Protein AF-A0A7W4H3W8-F1 (afdb_monomer_lite)

Foldseek 3Di:
DDWDQWDQAPPEGIDGQQFWKQFPPQGIWGWHTWDDDVPWIWTWTQGPPPGIDTDGPNPRPIYHDDD

Sequence (67 aa):
MDSVQEHEIIGLATVRIGQELTHAKFGVGKVEE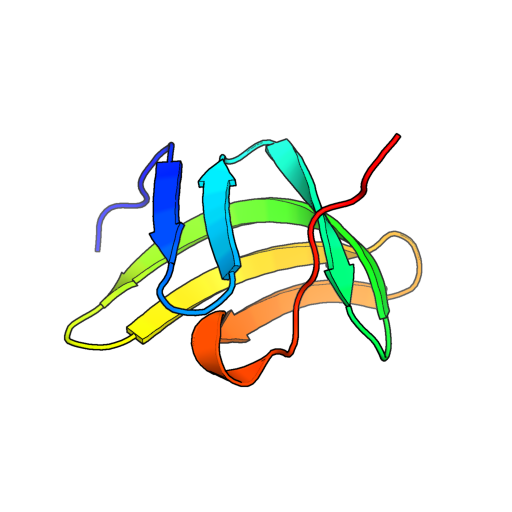IQPEEGITVINITFPSVGSKWLIAEHANLKQVTE

Organism: NCBI:txid2759165

Secondary structure (DSSP, 8-state):
----SEEEETTTEEEETT-EEEETTTEEEEEEEEEE-SS-EEEEEEETTTEEEEEETTTTTEEE---

Radius of gyration: 10.7 Å; chains: 1; bounding box: 20×27×27 Å

pLDDT: mean 92.85, std 7.89, range [53.9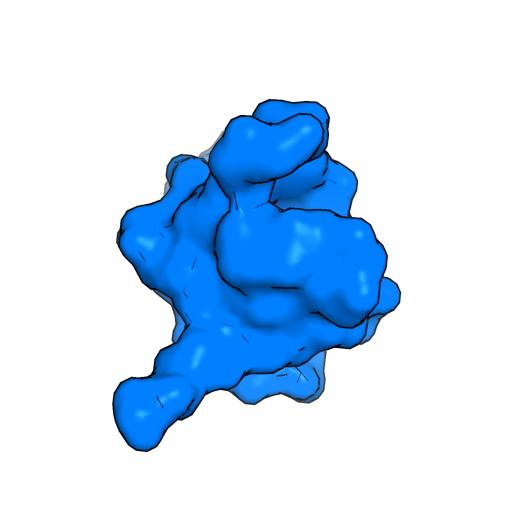1, 98.25]

Structure (mmCIF, N/CA/C/O backbone):
data_AF-A0A7W4H3W8-F1
#
_entry.id   AF-A0A7W4H3W8-F1
#
loop_
_atom_site.group_PDB
_atom_site.id
_atom_site.type_symbol
_atom_site.label_atom_id
_atom_site.label_alt_id
_atom_site.label_comp_id
_atom_site.label_asym_id
_atom_site.label_entity_id
_atom_site.label_seq_id
_atom_site.pdbx_PDB_ins_code
_atom_site.Cartn_x
_atom_site.Cartn_y
_atom_site.Cartn_z
_atom_site.occupancy
_atom_site.B_iso_or_equiv
_atom_site.auth_seq_id
_atom_site.auth_comp_id
_atom_site.auth_asym_id
_atom_site.auth_atom_id
_atom_site.pdbx_PDB_model_num
ATOM 1 N N . MET A 1 1 ? 7.584 13.273 12.729 1.00 61.22 1 MET A N 1
ATOM 2 C CA . MET A 1 1 ? 6.662 12.229 12.253 1.00 61.22 1 MET A CA 1
ATOM 3 C C . MET A 1 1 ? 7.514 11.004 12.056 1.00 61.22 1 MET A C 1
ATOM 5 O O . MET A 1 1 ? 8.492 11.092 11.324 1.00 61.22 1 MET A O 1
ATOM 9 N N . ASP A 1 2 ? 7.222 9.948 12.802 1.00 79.12 2 ASP A N 1
ATOM 10 C CA . ASP A 1 2 ? 8.032 8.735 12.819 1.00 79.12 2 ASP A CA 1
ATOM 11 C C . ASP A 1 2 ? 7.394 7.699 11.898 1.00 79.12 2 ASP A C 1
ATOM 13 O O . ASP A 1 2 ? 6.212 7.379 12.031 1.00 79.12 2 ASP A O 1
ATOM 17 N N . SER A 1 3 ? 8.170 7.203 10.940 1.00 83.06 3 SER A N 1
ATOM 18 C CA . SER A 1 3 ? 7.736 6.136 10.047 1.00 83.06 3 SER A CA 1
ATOM 19 C C . SER A 1 3 ? 7.621 4.827 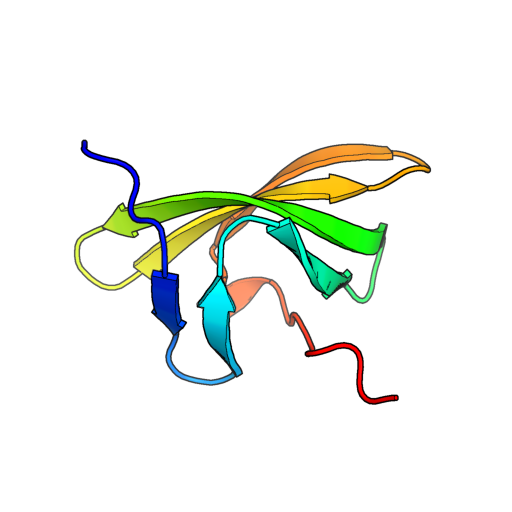10.833 1.00 83.06 3 SER A C 1
ATOM 21 O O . SER A 1 3 ? 8.448 4.532 11.701 1.00 83.06 3 SER A O 1
ATOM 23 N N . VAL A 1 4 ? 6.612 4.017 10.520 1.00 93.62 4 VAL A N 1
ATOM 24 C CA . VAL A 1 4 ? 6.378 2.721 11.178 1.00 93.62 4 VAL A CA 1
ATOM 25 C C . VAL A 1 4 ? 6.689 1.563 10.235 1.00 93.62 4 VAL A C 1
ATOM 27 O O . VAL A 1 4 ? 6.576 1.688 9.020 1.00 93.62 4 VAL A O 1
ATOM 30 N N . GLN A 1 5 ? 7.076 0.414 10.792 1.00 96.31 5 GLN A N 1
ATOM 31 C CA . GLN A 1 5 ? 7.378 -0.790 10.002 1.00 96.31 5 GLN A CA 1
ATOM 32 C C . GLN A 1 5 ? 6.121 -1.465 9.448 1.00 96.31 5 GLN A C 1
ATOM 34 O O . GLN A 1 5 ? 6.143 -2.029 8.354 1.00 96.31 5 GLN A O 1
ATOM 39 N N . GLU A 1 6 ? 5.025 -1.405 10.199 1.00 95.31 6 GLU A N 1
ATOM 40 C CA . GLU A 1 6 ? 3.726 -1.911 9.787 1.00 95.31 6 GLU A CA 1
ATOM 41 C C . GLU A 1 6 ? 2.603 -1.058 10.375 1.00 95.31 6 GLU A C 1
ATOM 43 O O . GLU A 1 6 ? 2.762 -0.447 11.434 1.00 95.31 6 GLU A O 1
ATOM 48 N N . HIS A 1 7 ? 1.471 -1.008 9.679 1.00 95.50 7 HIS A N 1
ATOM 49 C CA . HIS A 1 7 ? 0.276 -0.318 10.147 1.00 95.50 7 HIS A CA 1
ATOM 50 C C . HIS A 1 7 ? -0.982 -1.012 9.633 1.00 95.50 7 HIS A C 1
ATOM 52 O O . HIS A 1 7 ? -1.017 -1.491 8.497 1.00 95.50 7 HIS A O 1
ATOM 58 N N . GLU A 1 8 ? -2.017 -1.077 10.467 1.00 95.12 8 GLU A N 1
ATOM 59 C CA . GLU A 1 8 ? -3.337 -1.540 10.051 1.00 95.12 8 GLU A CA 1
ATOM 60 C C . GLU A 1 8 ? -4.092 -0.392 9.385 1.00 95.12 8 GLU A C 1
ATOM 62 O O . GLU A 1 8 ? -4.369 0.623 10.015 1.00 95.12 8 GLU A O 1
ATOM 67 N N . ILE A 1 9 ? -4.421 -0.561 8.105 1.00 92.56 9 ILE A N 1
ATOM 68 C CA . ILE A 1 9 ? -5.103 0.460 7.310 1.00 92.56 9 ILE A CA 1
ATOM 69 C C . ILE A 1 9 ? -6.547 0.025 7.090 1.00 92.56 9 ILE A C 1
ATOM 71 O O . ILE A 1 9 ? -6.818 -1.027 6.497 1.00 92.56 9 ILE A O 1
ATOM 75 N N . ILE A 1 10 ? -7.483 0.855 7.550 1.00 89.19 10 ILE A N 1
ATOM 76 C CA . ILE A 1 10 ? -8.920 0.599 7.432 1.00 89.19 10 ILE A CA 1
ATOM 77 C C . ILE A 1 10 ? -9.298 0.493 5.948 1.00 89.19 10 ILE A C 1
ATOM 79 O O . ILE A 1 10 ? -9.015 1.383 5.150 1.00 89.19 10 ILE A O 1
ATOM 83 N N . GLY A 1 11 ? -9.962 -0.6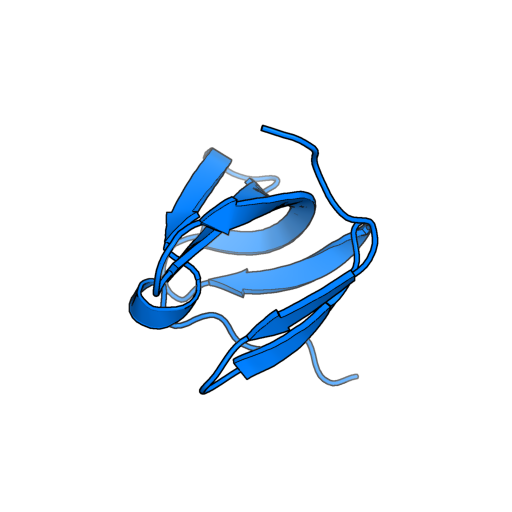03 5.575 1.00 88.00 11 GLY A N 1
ATOM 84 C CA . GLY A 1 11 ? -10.390 -0.855 4.194 1.00 88.00 11 GLY A CA 1
ATOM 85 C C . GLY A 1 11 ? -9.334 -1.504 3.292 1.00 88.00 11 GLY A C 1
ATOM 86 O O . GLY A 1 11 ? -9.640 -1.790 2.136 1.00 88.00 11 GLY A O 1
ATOM 87 N N . LEU A 1 12 ? -8.134 -1.782 3.812 1.00 88.62 12 LEU A N 1
ATOM 88 C CA . LEU A 1 12 ? -7.100 -2.554 3.124 1.00 88.62 12 LEU A CA 1
ATOM 89 C C . LEU A 1 12 ? -6.753 -3.823 3.914 1.00 88.62 12 LEU A C 1
ATOM 91 O O . LEU A 1 12 ? -7.262 -4.888 3.578 1.00 88.62 12 LEU A O 1
ATOM 95 N N . ALA A 1 13 ? -5.875 -3.698 4.914 1.00 91.88 13 ALA A N 1
ATOM 96 C CA . ALA A 1 13 ? -5.362 -4.722 5.834 1.00 91.88 13 ALA A CA 1
ATOM 97 C C . ALA A 1 13 ? -4.127 -4.142 6.561 1.00 91.88 13 ALA A C 1
ATOM 99 O O . ALA A 1 13 ? -3.762 -2.980 6.360 1.00 91.88 13 ALA A O 1
ATOM 100 N N . THR A 1 14 ? -3.429 -4.961 7.351 1.00 94.75 14 THR A N 1
ATOM 101 C CA . THR A 1 14 ? -2.056 -4.656 7.776 1.00 94.75 14 THR A CA 1
ATOM 102 C C . THR A 1 14 ? -1.134 -4.553 6.561 1.00 94.75 14 THR A C 1
ATOM 104 O O . THR A 1 14 ? -1.026 -5.492 5.767 1.00 94.75 14 THR A O 1
ATOM 107 N N . VAL A 1 15 ? -0.471 -3.407 6.429 1.00 95.19 15 VAL A N 1
ATOM 108 C CA . VAL A 1 15 ? 0.553 -3.127 5.418 1.00 95.19 15 VAL A CA 1
ATOM 109 C C . VAL A 1 15 ? 1.912 -3.044 6.093 1.00 95.19 15 VAL A C 1
ATOM 111 O O . VAL A 1 15 ? 2.020 -2.503 7.192 1.00 95.19 15 VAL A O 1
ATOM 114 N N . ARG A 1 16 ? 2.950 -3.560 5.427 1.00 96.56 16 ARG A N 1
ATOM 115 C CA . ARG A 1 16 ? 4.335 -3.546 5.917 1.00 96.56 16 ARG A CA 1
ATOM 116 C C . ARG A 1 16 ? 5.278 -2.847 4.949 1.00 96.56 16 ARG A C 1
ATOM 118 O O . ARG A 1 16 ? 5.110 -2.958 3.734 1.00 96.56 16 ARG A O 1
ATOM 125 N N . ILE A 1 17 ? 6.315 -2.198 5.475 1.00 97.00 17 ILE A N 1
ATOM 126 C CA . ILE A 1 17 ? 7.443 -1.753 4.653 1.00 97.00 17 ILE A CA 1
ATOM 127 C C . ILE A 1 17 ? 8.053 -2.978 3.958 1.00 97.00 17 ILE A C 1
ATOM 129 O O . ILE A 1 17 ? 8.255 -4.035 4.553 1.00 97.00 17 ILE A O 1
ATOM 133 N N . GLY A 1 18 ? 8.314 -2.838 2.664 1.00 96.75 18 GLY A N 1
ATOM 134 C CA . GLY A 1 18 ? 8.822 -3.883 1.790 1.00 96.75 18 GLY A CA 1
ATOM 135 C C . GLY A 1 18 ? 7.755 -4.747 1.117 1.00 96.75 18 GLY A C 1
ATOM 136 O O . GLY A 1 18 ? 8.103 -5.493 0.204 1.00 96.75 18 GLY A O 1
ATOM 137 N N . GLN A 1 19 ? 6.486 -4.637 1.521 1.00 96.00 19 GLN A N 1
ATOM 138 C CA . GLN A 1 19 ? 5.373 -5.357 0.903 1.00 96.00 19 GLN A CA 1
ATOM 139 C C . GLN A 1 19 ? 5.039 -4.790 -0.481 1.00 96.00 19 GLN A C 1
ATOM 141 O O . GLN A 1 19 ? 5.121 -3.582 -0.707 1.00 96.00 19 GLN A O 1
ATOM 146 N N . GLU A 1 20 ? 4.594 -5.653 -1.393 1.00 97.06 20 GLU A N 1
ATOM 147 C CA . GLU A 1 20 ? 4.031 -5.234 -2.673 1.00 97.06 20 GLU A CA 1
ATOM 148 C C . GLU A 1 20 ? 2.517 -5.008 -2.582 1.00 97.06 20 GLU A C 1
ATOM 150 O O . GLU A 1 20 ? 1.764 -5.823 -2.042 1.00 97.06 20 GLU A O 1
ATOM 155 N N . LEU A 1 21 ? 2.063 -3.891 -3.146 1.00 95.94 21 LEU A N 1
ATOM 156 C CA . LEU A 1 21 ? 0.657 -3.533 -3.284 1.00 95.94 21 LEU A CA 1
ATOM 157 C C . LEU A 1 21 ? 0.348 -3.209 -4.742 1.00 95.94 21 LEU A C 1
ATOM 159 O O . LEU A 1 21 ? 1.175 -2.668 -5.475 1.00 95.94 21 LEU A O 1
ATOM 163 N N . THR A 1 22 ? -0.879 -3.499 -5.160 1.00 96.12 22 THR A N 1
ATOM 164 C CA . THR A 1 22 ? -1.382 -3.123 -6.482 1.00 96.12 22 THR A CA 1
ATOM 165 C C . THR A 1 22 ? -2.168 -1.823 -6.393 1.00 96.12 22 THR A C 1
ATOM 167 O O . THR A 1 22 ? -3.110 -1.712 -5.610 1.00 96.12 22 THR A O 1
ATOM 170 N N . HIS A 1 23 ? -1.826 -0.861 -7.246 1.00 95.75 23 HIS A N 1
ATOM 171 C CA . HIS A 1 23 ? -2.579 0.367 -7.465 1.00 95.75 23 HIS A CA 1
ATOM 172 C C . HIS A 1 23 ? -3.227 0.350 -8.854 1.00 95.75 23 HIS A C 1
ATOM 174 O O . HIS A 1 23 ? -2.564 0.066 -9.853 1.00 95.75 23 HIS A O 1
ATOM 180 N N . ALA A 1 24 ? -4.502 0.738 -8.950 1.00 91.88 24 ALA A N 1
ATOM 181 C CA . ALA A 1 24 ? -5.280 0.651 -10.193 1.00 91.88 24 ALA A CA 1
ATOM 182 C C . ALA A 1 24 ? -4.644 1.379 -11.397 1.00 91.88 24 ALA A C 1
ATOM 184 O O . ALA A 1 24 ? -4.810 0.950 -12.535 1.00 91.88 24 ALA A O 1
ATOM 185 N N . LYS A 1 25 ? -3.907 2.474 -11.155 1.00 93.06 25 LYS A N 1
ATOM 186 C CA . LYS A 1 25 ? -3.247 3.271 -12.208 1.00 93.06 25 LYS A CA 1
ATOM 187 C C . LYS A 1 25 ? -1.775 2.919 -12.436 1.00 93.06 25 LYS A C 1
ATOM 189 O O . LYS A 1 25 ? -1.272 3.130 -13.534 1.00 93.06 25 LYS A O 1
ATOM 194 N N . PHE A 1 26 ? -1.072 2.470 -11.398 1.00 94.50 26 PHE A N 1
ATOM 195 C CA . PHE A 1 26 ? 0.395 2.360 -11.419 1.00 94.50 26 PHE A CA 1
ATOM 196 C C . PHE A 1 26 ? 0.885 0.909 -11.439 1.00 94.50 26 PHE A C 1
ATOM 198 O O . PHE A 1 26 ? 2.073 0.673 -11.633 1.00 94.50 26 PHE A O 1
ATOM 205 N N . GLY A 1 27 ? -0.030 -0.055 -11.305 1.00 94.50 27 GLY A N 1
ATOM 206 C CA . GLY A 1 27 ? 0.304 -1.469 -11.229 1.00 94.50 27 GLY A CA 1
ATOM 207 C C . GLY A 1 27 ? 0.852 -1.840 -9.856 1.00 94.50 27 GLY A C 1
ATOM 208 O O . GLY A 1 27 ? 0.469 -1.248 -8.846 1.00 94.50 27 GLY A O 1
ATOM 209 N N . VAL A 1 28 ? 1.724 -2.843 -9.831 1.00 96.75 28 VAL A N 1
ATOM 210 C CA . VAL A 1 28 ? 2.368 -3.333 -8.610 1.00 96.75 28 VAL A CA 1
ATOM 211 C C . VAL A 1 28 ? 3.511 -2.398 -8.218 1.00 96.75 28 VAL A C 1
ATOM 213 O O . VAL A 1 28 ? 4.315 -1.998 -9.062 1.00 96.75 28 VAL A O 1
ATOM 216 N N . GLY A 1 29 ? 3.575 -2.039 -6.941 1.00 97.00 29 GLY A N 1
ATOM 217 C CA . GLY A 1 29 ? 4.661 -1.257 -6.365 1.00 97.00 29 GLY A CA 1
ATOM 218 C C . GLY A 1 29 ? 4.995 -1.722 -4.957 1.00 97.00 29 GLY A C 1
ATOM 219 O O . GLY A 1 29 ? 4.180 -2.361 -4.295 1.00 97.00 29 GLY A O 1
ATOM 220 N N . LYS A 1 30 ? 6.201 -1.387 -4.504 1.00 98.06 30 LYS A N 1
ATOM 221 C CA . LYS A 1 30 ? 6.730 -1.779 -3.198 1.00 98.06 30 LYS A CA 1
ATOM 222 C C . LYS A 1 30 ? 6.609 -0.633 -2.201 1.00 98.06 30 LYS A C 1
ATOM 224 O O . LYS A 1 30 ? 6.981 0.496 -2.515 1.00 98.06 30 LYS A O 1
ATOM 229 N N . VAL A 1 31 ? 6.073 -0.918 -1.020 1.00 97.62 31 VAL A N 1
ATOM 230 C CA . VAL A 1 31 ? 5.968 0.046 0.079 1.00 97.62 31 VAL A CA 1
ATOM 231 C C . VAL A 1 31 ? 7.366 0.323 0.619 1.00 97.62 31 VAL A C 1
ATOM 233 O O . VAL A 1 31 ? 8.042 -0.588 1.087 1.00 97.62 31 VAL A O 1
ATOM 236 N N . GLU A 1 32 ? 7.794 1.576 0.575 1.00 97.94 32 GLU A N 1
ATOM 237 C CA . GLU A 1 32 ? 9.088 2.010 1.108 1.00 97.94 32 GLU A CA 1
ATOM 238 C C . GLU A 1 32 ? 8.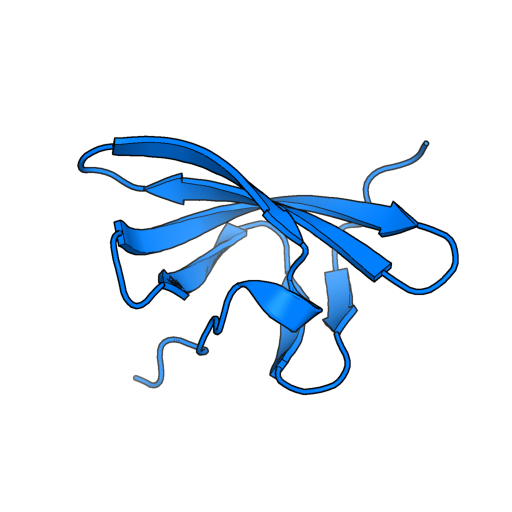929 2.691 2.469 1.00 97.94 32 GLU A C 1
ATOM 240 O O . GLU A 1 32 ? 9.821 2.611 3.309 1.00 97.94 32 GLU A O 1
ATOM 245 N N . GLU A 1 33 ? 7.783 3.335 2.709 1.00 97.81 33 GLU A N 1
ATOM 246 C CA . GLU A 1 33 ? 7.540 4.071 3.945 1.00 97.81 33 GLU A CA 1
ATOM 247 C C . GLU A 1 33 ? 6.053 4.120 4.302 1.00 97.81 33 GLU A C 1
ATOM 249 O O . GLU A 1 33 ? 5.196 4.200 3.418 1.00 97.81 33 GLU A O 1
ATOM 254 N N . ILE A 1 34 ? 5.758 4.098 5.604 1.00 97.69 34 ILE A N 1
ATOM 255 C CA . ILE A 1 34 ? 4.412 4.223 6.165 1.00 97.69 34 ILE A CA 1
ATOM 256 C C . ILE A 1 34 ? 4.435 5.326 7.224 1.00 97.69 34 ILE A C 1
ATOM 258 O O . ILE A 1 34 ? 5.181 5.230 8.200 1.00 97.69 34 ILE A O 1
ATOM 262 N N . GLN A 1 35 ? 3.609 6.351 7.037 1.00 97.12 35 GLN A N 1
ATOM 263 C CA . GLN A 1 35 ? 3.445 7.490 7.936 1.00 97.12 35 GLN A CA 1
ATOM 264 C C . GLN A 1 35 ? 1.971 7.595 8.360 1.00 97.12 35 GLN A C 1
ATOM 266 O O . GLN A 1 35 ? 1.145 8.138 7.621 1.00 97.12 35 GLN A O 1
ATOM 271 N N . PRO A 1 36 ? 1.609 7.050 9.532 1.00 95.06 36 PRO A N 1
ATOM 272 C CA . PRO A 1 36 ? 0.294 7.268 10.117 1.00 95.06 36 PRO A CA 1
ATOM 273 C C . PRO A 1 36 ? 0.149 8.731 10.551 1.00 95.06 36 PRO A C 1
ATOM 275 O O . PRO A 1 36 ? 1.013 9.268 11.245 1.00 95.06 36 PRO A O 1
ATOM 278 N N . GLU A 1 37 ? -0.956 9.360 10.172 1.00 92.56 37 GLU A N 1
ATOM 279 C CA . GLU A 1 37 ? -1.362 10.687 10.631 1.00 92.56 37 GLU A CA 1
ATOM 280 C C . GLU A 1 37 ? -2.699 10.604 11.385 1.00 92.56 37 GLU A C 1
ATOM 282 O O . GLU A 1 37 ? -3.314 9.541 11.506 1.00 92.56 37 GLU A O 1
ATOM 287 N N . GLU A 1 38 ? -3.170 11.728 11.927 1.00 90.69 38 GLU A N 1
ATOM 288 C CA . GLU A 1 38 ? -4.473 11.778 12.591 1.00 90.69 38 GLU A CA 1
ATOM 289 C C . GLU A 1 38 ? -5.608 11.521 11.583 1.00 90.69 38 GLU A C 1
ATOM 291 O O . GLU A 1 38 ? -6.065 12.416 10.875 1.00 90.69 38 GLU A O 1
ATOM 296 N N . GLY A 1 39 ? -6.075 10.271 11.535 1.00 89.38 39 GLY A N 1
ATOM 297 C CA . GLY A 1 39 ? -7.246 9.844 10.765 1.00 89.38 39 GLY A CA 1
ATOM 298 C C . GLY A 1 39 ? -6.969 9.339 9.347 1.00 89.38 39 GLY A C 1
ATOM 299 O O . GLY A 1 39 ? -7.909 8.877 8.702 1.00 89.38 39 GLY A O 1
ATOM 300 N N . ILE A 1 40 ? -5.722 9.389 8.872 1.00 94.69 40 ILE A N 1
ATOM 301 C CA . ILE A 1 40 ? -5.308 8.852 7.567 1.00 94.69 40 ILE A CA 1
ATOM 302 C C . ILE A 1 40 ? -3.911 8.234 7.646 1.00 94.69 40 ILE A C 1
ATOM 304 O O . ILE A 1 40 ? -3.125 8.570 8.529 1.00 94.69 40 ILE A O 1
ATOM 308 N N . THR A 1 41 ? -3.566 7.399 6.670 1.00 96.12 41 THR A N 1
ATOM 309 C CA . THR A 1 41 ? -2.221 6.841 6.522 1.00 96.12 41 THR A CA 1
ATOM 310 C C . THR A 1 41 ? -1.619 7.298 5.206 1.00 96.12 41 THR A C 1
ATOM 312 O O . THR A 1 41 ? -2.125 6.977 4.129 1.00 96.12 41 THR A O 1
ATOM 315 N N . VAL A 1 42 ? -0.497 8.010 5.264 1.00 96.81 42 VAL A N 1
ATOM 316 C CA . VAL A 1 42 ? 0.273 8.355 4.070 1.00 96.81 42 VAL A CA 1
ATOM 317 C C . VAL A 1 42 ? 1.349 7.294 3.869 1.00 96.81 42 VAL A C 1
ATOM 319 O O . VAL A 1 42 ? 2.142 7.018 4.765 1.00 96.81 42 VAL A O 1
ATOM 322 N N . ILE A 1 43 ? 1.394 6.676 2.693 1.00 96.75 43 ILE A N 1
ATOM 323 C CA . ILE A 1 43 ? 2.414 5.678 2.365 1.00 96.75 43 ILE A CA 1
ATOM 324 C C . ILE A 1 43 ? 3.186 6.074 1.116 1.00 96.75 43 ILE A C 1
ATOM 326 O O . ILE A 1 43 ? 2.619 6.594 0.151 1.00 96.75 43 ILE A O 1
ATOM 330 N N . ASN A 1 44 ? 4.485 5.804 1.130 1.00 97.88 44 ASN A N 1
ATOM 331 C CA . ASN A 1 44 ? 5.337 5.938 -0.036 1.00 97.88 44 ASN A CA 1
ATOM 332 C C . ASN A 1 44 ? 5.478 4.575 -0.708 1.00 97.88 44 ASN A C 1
ATOM 334 O O . ASN A 1 44 ? 5.963 3.623 -0.094 1.00 97.88 44 ASN A O 1
ATOM 338 N N . ILE A 1 45 ? 5.068 4.484 -1.969 1.00 98.00 45 ILE A N 1
ATOM 339 C CA . ILE A 1 45 ? 5.204 3.276 -2.779 1.00 98.00 45 ILE A CA 1
ATOM 340 C C . ILE A 1 45 ? 6.078 3.584 -3.988 1.00 98.00 45 ILE A C 1
ATOM 342 O O . ILE A 1 45 ? 5.800 4.519 -4.743 1.00 98.00 45 ILE A O 1
ATOM 346 N N . THR A 1 46 ? 7.099 2.763 -4.212 1.00 98.25 46 THR A N 1
ATOM 347 C CA . THR A 1 46 ? 7.908 2.804 -5.429 1.00 98.25 46 THR A CA 1
ATOM 348 C C . THR A 1 46 ? 7.349 1.841 -6.465 1.00 98.25 46 THR A C 1
ATOM 350 O O . THR A 1 46 ? 7.333 0.626 -6.274 1.00 98.25 46 THR A O 1
ATOM 353 N N . PHE A 1 47 ? 6.901 2.398 -7.588 1.00 97.00 47 PHE A N 1
ATOM 354 C CA . PHE A 1 47 ? 6.401 1.643 -8.732 1.00 97.00 47 PHE A CA 1
ATOM 355 C C . PHE A 1 47 ? 7.470 1.598 -9.837 1.00 97.00 47 PHE A C 1
ATOM 357 O O . PHE A 1 47 ? 7.976 2.660 -10.216 1.00 97.00 47 PHE A O 1
ATOM 364 N N . PRO A 1 48 ? 7.780 0.430 -10.431 1.00 94.81 48 PRO A N 1
ATOM 365 C CA . PRO A 1 48 ? 8.844 0.313 -11.433 1.00 94.81 48 PRO A CA 1
ATOM 366 C C . PRO A 1 48 ? 8.680 1.218 -12.662 1.00 94.81 48 PRO A C 1
ATOM 368 O O . PRO A 1 48 ? 9.669 1.677 -13.225 1.00 94.81 48 PRO A O 1
ATOM 371 N N . SER A 1 49 ? 7.443 1.494 -13.087 1.00 89.88 49 SER A N 1
ATOM 372 C CA . SER A 1 49 ? 7.161 2.258 -14.310 1.00 89.88 49 SER A CA 1
ATOM 373 C C . SER A 1 49 ? 7.025 3.771 -14.101 1.00 89.88 49 SER A C 1
ATOM 375 O O . SER A 1 49 ? 7.094 4.518 -15.075 1.00 89.88 49 SER A O 1
ATOM 377 N N . VAL A 1 50 ? 6.817 4.243 -12.863 1.00 94.75 50 VAL A N 1
ATOM 378 C CA . VAL A 1 50 ? 6.510 5.663 -12.575 1.00 94.75 50 VAL A CA 1
ATOM 379 C C . VAL A 1 50 ? 7.311 6.275 -11.420 1.00 94.75 50 VAL A C 1
ATOM 381 O O . VAL A 1 50 ? 7.199 7.481 -11.188 1.00 94.75 50 VAL A O 1
ATOM 384 N N . GLY A 1 51 ? 8.115 5.482 -10.710 1.00 96.38 51 GLY A N 1
ATOM 385 C CA . GLY A 1 51 ? 8.887 5.908 -9.543 1.00 96.38 51 GLY A CA 1
ATOM 386 C C . GLY A 1 51 ? 8.064 5.965 -8.252 1.00 96.38 51 GLY A C 1
ATOM 387 O O . GLY A 1 51 ? 6.989 5.369 -8.151 1.00 96.38 51 GLY A O 1
ATOM 388 N N . SER A 1 52 ? 8.590 6.672 -7.253 1.00 96.88 52 SER A N 1
ATOM 389 C CA . SER A 1 52 ? 7.989 6.783 -5.920 1.00 96.88 52 SER A CA 1
ATOM 390 C C . SER A 1 52 ? 6.784 7.729 -5.895 1.00 96.88 52 SER A C 1
ATOM 392 O O . SER A 1 52 ? 6.795 8.802 -6.512 1.00 96.88 52 SER A O 1
ATOM 394 N N . LYS A 1 53 ? 5.729 7.332 -5.180 1.00 97.62 53 LYS A N 1
ATOM 395 C CA . LYS A 1 53 ? 4.505 8.113 -4.974 1.00 97.62 53 LYS A CA 1
ATOM 396 C C . LYS A 1 53 ? 4.087 8.066 -3.514 1.00 97.62 53 LYS A C 1
ATOM 398 O O . LYS A 1 53 ? 3.951 6.988 -2.947 1.00 97.62 53 LYS A O 1
ATOM 403 N N . TRP A 1 54 ? 3.781 9.241 -2.980 1.00 96.94 54 TRP A N 1
ATOM 404 C CA . TRP A 1 54 ? 3.089 9.400 -1.709 1.00 96.94 54 TRP A CA 1
ATOM 405 C C . TRP A 1 54 ? 1.584 9.338 -1.942 1.00 96.94 54 TRP A C 1
ATOM 407 O O . TRP A 1 54 ? 1.053 10.073 -2.779 1.00 96.94 54 TRP A O 1
ATOM 417 N N . LEU A 1 55 ? 0.914 8.427 -1.245 1.00 96.31 55 LEU A N 1
ATOM 418 C CA . LEU A 1 55 ? -0.499 8.119 -1.417 1.00 96.31 55 LEU A CA 1
ATOM 419 C C . LEU A 1 55 ? -1.186 8.084 -0.054 1.00 96.31 55 LEU A C 1
ATOM 421 O O . LEU A 1 55 ? -0.642 7.520 0.889 1.00 96.31 55 LEU A O 1
ATOM 425 N N . ILE A 1 56 ? -2.399 8.630 0.027 1.00 96.00 56 ILE A N 1
ATOM 426 C CA . ILE A 1 56 ? -3.274 8.409 1.183 1.00 96.00 56 ILE A CA 1
ATOM 427 C C . ILE A 1 56 ? -3.899 7.026 1.010 1.00 96.00 56 ILE A C 1
ATOM 429 O O . ILE A 1 56 ? -4.706 6.827 0.097 1.00 96.00 56 ILE A O 1
ATOM 433 N N . ALA A 1 57 ? -3.483 6.061 1.823 1.00 94.81 57 ALA A N 1
ATOM 434 C CA . ALA A 1 57 ? -3.747 4.644 1.603 1.00 94.81 57 ALA A CA 1
ATOM 435 C C . ALA A 1 57 ? -5.248 4.320 1.558 1.00 94.81 57 ALA A C 1
ATOM 437 O O . ALA A 1 57 ? -5.688 3.575 0.681 1.00 94.81 57 ALA A O 1
ATOM 438 N N . GLU A 1 58 ? -6.038 4.960 2.421 1.00 94.25 58 GLU A N 1
ATOM 439 C CA . GLU A 1 58 ? -7.492 4.803 2.532 1.00 94.25 58 GLU A CA 1
ATOM 440 C C . GLU A 1 58 ? -8.240 5.292 1.277 1.00 94.25 58 GLU A C 1
ATOM 442 O O . GLU A 1 58 ? -9.350 4.844 0.986 1.00 94.25 58 GLU A O 1
ATOM 447 N N . HIS A 1 59 ? -7.634 6.192 0.496 1.00 94.00 59 HIS A N 1
ATOM 448 C CA . HIS A 1 59 ? -8.223 6.764 -0.721 1.00 94.00 59 HIS A CA 1
ATOM 449 C C . HIS A 1 59 ? -7.545 6.290 -2.013 1.00 94.00 59 HIS A C 1
ATOM 451 O O . HIS A 1 59 ? -8.053 6.537 -3.107 1.00 94.00 59 HIS A O 1
ATOM 457 N N . ALA A 1 60 ? -6.411 5.596 -1.910 1.00 92.12 60 ALA A N 1
ATOM 458 C CA . ALA A 1 60 ? -5.602 5.181 -3.052 1.00 92.12 60 ALA A CA 1
ATOM 459 C C . ALA A 1 60 ? -6.095 3.892 -3.734 1.00 92.12 60 ALA A C 1
ATOM 461 O O . ALA A 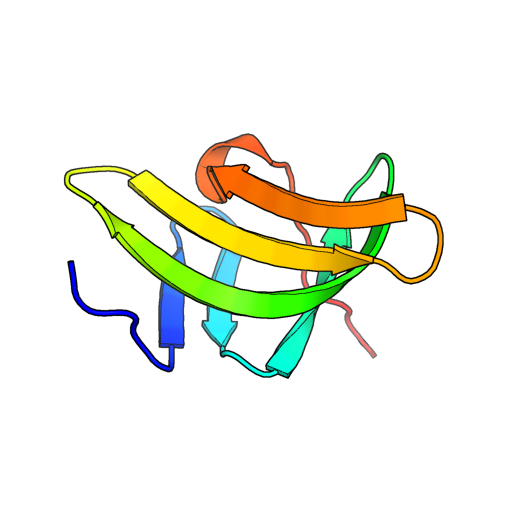1 60 ? -5.526 3.490 -4.747 1.00 92.12 60 ALA A O 1
ATOM 462 N N . ASN A 1 61 ? -7.153 3.251 -3.219 1.00 90.75 61 ASN A N 1
ATOM 463 C CA . ASN A 1 61 ? -7.724 2.013 -3.775 1.00 90.75 61 ASN A CA 1
ATOM 464 C C . ASN A 1 61 ? -6.647 0.938 -4.024 1.00 90.75 61 ASN A C 1
ATOM 466 O O . ASN A 1 61 ? -6.532 0.358 -5.110 1.00 90.75 61 ASN A O 1
ATOM 470 N N . LEU A 1 62 ? -5.803 0.748 -3.012 1.00 94.38 62 LEU A N 1
ATOM 471 C CA . LEU A 1 62 ? -4.734 -0.237 -3.014 1.00 94.38 62 LEU A CA 1
ATOM 472 C C . LEU A 1 62 ? -5.310 -1.625 -2.764 1.00 94.38 62 LEU A C 1
ATOM 474 O O . LEU A 1 62 ? -6.345 -1.779 -2.118 1.00 94.38 62 LEU A O 1
ATOM 478 N N . LYS A 1 63 ? -4.629 -2.647 -3.272 1.00 94.88 63 LYS A N 1
ATOM 479 C CA . LYS A 1 63 ? -4.974 -4.048 -3.030 1.00 94.88 63 LYS A CA 1
ATOM 480 C C . LYS A 1 63 ? -3.724 -4.826 -2.673 1.00 94.88 63 LYS A C 1
ATOM 482 O O . LYS A 1 63 ? -2.663 -4.579 -3.247 1.00 94.88 63 LYS A O 1
ATOM 487 N N . GLN A 1 64 ? -3.855 -5.779 -1.758 1.00 92.12 64 GLN A N 1
ATOM 488 C CA . GLN A 1 64 ? -2.789 -6.743 -1.521 1.00 92.12 64 GLN A CA 1
ATOM 489 C C . GLN A 1 64 ? -2.574 -7.587 -2.779 1.00 92.12 64 GLN A C 1
ATOM 491 O O . GLN A 1 64 ? -3.540 -8.016 -3.418 1.00 92.12 64 GLN A O 1
ATOM 496 N N . VAL A 1 65 ? -1.310 -7.809 -3.137 1.00 85.12 65 VAL A N 1
ATOM 497 C CA . VAL A 1 65 ? -0.960 -8.837 -4.117 1.00 85.12 65 VAL A CA 1
ATOM 498 C C . VAL A 1 65 ? -1.267 -10.173 -3.444 1.00 85.12 65 VAL A C 1
ATOM 500 O O . VAL A 1 65 ? -0.656 -10.516 -2.437 1.00 85.12 65 VAL A O 1
ATOM 503 N N . THR A 1 66 ? -2.297 -10.860 -3.922 1.00 67.62 66 THR A N 1
ATOM 504 C CA . THR A 1 66 ? -2.593 -12.237 -3.516 1.00 67.62 66 THR A CA 1
ATOM 505 C C . THR A 1 66 ? -1.813 -13.144 -4.458 1.00 67.62 66 THR A C 1
ATOM 507 O O . THR A 1 66 ? -1.874 -12.933 -5.670 1.00 67.62 66 THR A O 1
ATOM 510 N N . GLU A 1 67 ? -1.024 -14.063 -3.895 1.00 53.91 67 GLU A N 1
ATOM 511 C CA . GLU A 1 67 ? -0.339 -15.125 -4.650 1.00 53.91 67 GLU A CA 1
ATOM 512 C C . GLU A 1 67 ? -1.328 -16.012 -5.420 1.00 53.91 67 GLU A C 1
ATOM 514 O O . GLU A 1 67 ? -2.439 -16.268 -4.893 1.00 53.91 67 GLU A O 1
#